Protein AF-A0A7C7K0S5-F1 (afdb_monomer)

Radius of gyration: 13.82 Å; Cα contacts (8 Å, |Δi|>4): 94; chains: 1; bounding box: 34×30×31 Å

Foldseek 3Di:
DVVVVVVQVPPDDDPPDDDDPDDDQLLVVLVVFPDSQQLLSSLQRVCVVQFPDDDDPVVSVVLSCLLQVPPDRNPGDSPDPCNSVSSSSSVVVSCPDVRNVVD

pLDDT: mean 83.46, std 19.11, range [39.25, 98.06]

Mean predicted aligned error: 7.86 Å

Sequence (103 aa):
MRKLFASSMTEGSNLFGGNFDFQPDVIAFAQTLSNPNDAEAIVRDFAKLFFPLPISEALETLLLDALLEGAAVYDWDISNAGAAHRLRNLIKYMIRKPEFQLI

Secondary structure (DSSP, 8-state):
-HHHHHHHHHTT--SSSS--S----HHHHHTTSS-TT-HHHHHHHHHHHH-SSPPPHHHHHHHHHHHHTT--GGG--TTSTTHHHHHHHHHHHHHTSGGGG--

Structure (mmCIF, N/CA/C/O backbone):
data_AF-A0A7C7K0S5-F1
#
_entry.id   AF-A0A7C7K0S5-F1
#
loop_
_atom_site.group_PDB
_atom_site.id
_atom_site.type_symbol
_atom_site.label_atom_id
_atom_site.label_alt_id
_atom_site.label_comp_id
_atom_site.label_asym_id
_atom_site.label_entity_id
_atom_site.label_seq_id
_atom_site.pdbx_PDB_ins_code
_atom_sit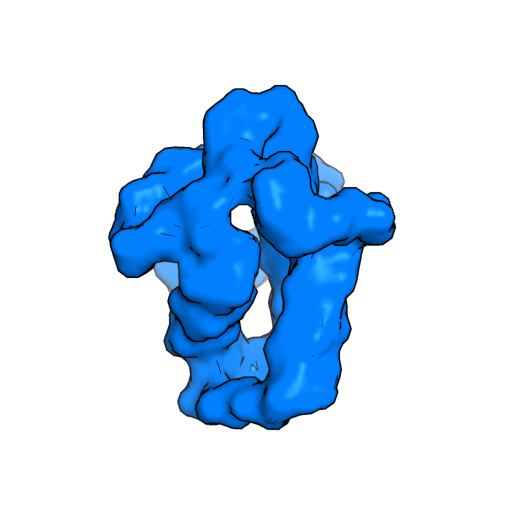e.Cartn_x
_atom_site.Cartn_y
_atom_site.Cartn_z
_atom_site.occupancy
_atom_site.B_iso_or_equiv
_atom_site.auth_seq_id
_atom_site.auth_comp_id
_atom_site.auth_asym_id
_atom_site.auth_atom_id
_atom_site.pdbx_PDB_model_num
ATOM 1 N N . MET A 1 1 ? -7.359 16.555 3.658 1.00 48.16 1 MET A N 1
ATOM 2 C CA . MET A 1 1 ? -7.741 15.126 3.672 1.00 48.16 1 MET A CA 1
ATOM 3 C C . MET A 1 1 ? -9.142 14.906 4.249 1.00 48.16 1 MET A C 1
ATOM 5 O O . MET A 1 1 ? -10.030 14.684 3.445 1.00 48.16 1 MET A O 1
ATOM 9 N N . ARG A 1 2 ? -9.424 15.099 5.554 1.00 47.53 2 ARG A N 1
ATOM 10 C CA . ARG A 1 2 ? -10.765 14.876 6.175 1.00 47.53 2 ARG A CA 1
ATOM 11 C C . ARG A 1 2 ? -11.974 15.511 5.454 1.00 47.53 2 ARG A C 1
ATOM 13 O O . ARG A 1 2 ? -13.000 14.864 5.302 1.00 47.53 2 ARG A O 1
ATOM 20 N N . LYS A 1 3 ? -11.857 16.762 4.986 1.00 39.25 3 LYS A N 1
ATOM 21 C CA . LYS A 1 3 ? -12.936 17.457 4.247 1.00 39.25 3 LYS A CA 1
ATOM 22 C C . LYS A 1 3 ? -13.173 16.917 2.827 1.00 39.25 3 LYS A C 1
ATOM 24 O O . LYS A 1 3 ? -14.289 17.008 2.342 1.00 39.25 3 LYS A O 1
ATOM 29 N N . LEU A 1 4 ? -12.156 16.332 2.189 1.00 51.28 4 LEU A N 1
ATOM 30 C CA . LEU A 1 4 ? -12.283 15.751 0.846 1.00 51.28 4 LEU A CA 1
ATOM 31 C C . LEU A 1 4 ? -13.074 14.433 0.888 1.00 51.28 4 LEU A C 1
ATOM 33 O O . LEU A 1 4 ? -13.913 14.202 0.025 1.00 51.28 4 LEU A O 1
ATOM 37 N N . PHE A 1 5 ? -12.877 13.625 1.940 1.00 51.28 5 PHE A N 1
ATOM 38 C CA . PHE A 1 5 ? -13.617 12.375 2.161 1.00 51.28 5 PHE A CA 1
ATOM 39 C C . PHE A 1 5 ? -15.125 12.601 2.316 1.00 51.28 5 PHE A C 1
ATOM 41 O O . PHE A 1 5 ? -15.912 11.933 1.653 1.00 51.28 5 PHE A O 1
ATOM 48 N N . ALA A 1 6 ? -15.525 13.580 3.135 1.00 43.47 6 ALA A N 1
ATOM 49 C CA . ALA A 1 6 ? -16.935 13.889 3.363 1.00 43.47 6 ALA A CA 1
ATOM 50 C C . ALA A 1 6 ? -17.622 14.496 2.123 1.00 43.47 6 ALA A C 1
ATOM 52 O O . ALA A 1 6 ? -18.747 14.116 1.816 1.00 43.47 6 ALA A O 1
ATOM 53 N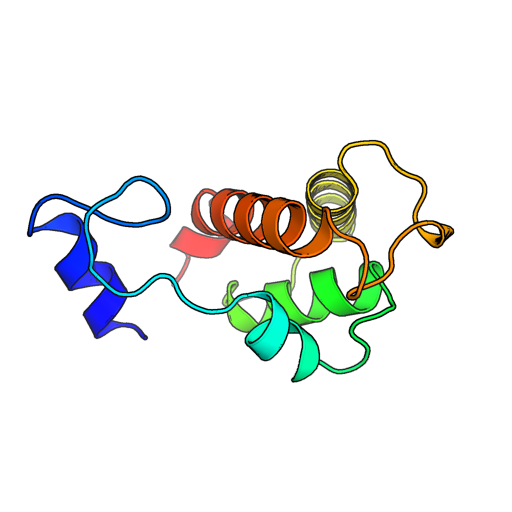 N . SER A 1 7 ? -16.938 15.377 1.376 1.00 44.25 7 SER A N 1
ATOM 54 C CA . SER A 1 7 ? -17.503 15.986 0.157 1.00 44.25 7 SER A CA 1
ATOM 55 C C . SER A 1 7 ? -17.673 14.992 -0.999 1.00 44.25 7 SER A C 1
ATOM 57 O O . SER A 1 7 ? -18.652 15.088 -1.735 1.00 44.25 7 SER A O 1
ATOM 59 N N . SER A 1 8 ? -16.782 14.000 -1.145 1.00 52.88 8 SER A N 1
ATOM 60 C CA . SER A 1 8 ? -16.881 12.988 -2.219 1.00 52.88 8 SER A CA 1
ATOM 61 C C . SER A 1 8 ? -18.128 12.093 -2.135 1.00 52.88 8 SER A C 1
ATOM 63 O O . SER A 1 8 ? -18.557 11.517 -3.137 1.00 52.88 8 SER A O 1
ATOM 65 N N . MET A 1 9 ? -18.719 11.982 -0.940 1.00 51.34 9 MET A N 1
ATOM 66 C CA . MET A 1 9 ? -19.863 11.115 -0.654 1.00 51.34 9 MET A CA 1
ATOM 67 C C . MET A 1 9 ? -21.211 11.803 -0.926 1.00 51.34 9 MET A C 1
ATOM 69 O O . MET A 1 9 ? -22.200 11.122 -1.180 1.00 51.34 9 MET A O 1
ATOM 73 N N . THR A 1 10 ? -21.255 13.141 -0.902 1.00 52.69 10 THR A N 1
ATOM 74 C CA . THR A 1 10 ? -22.485 13.939 -1.058 1.00 52.69 10 THR A CA 1
ATOM 75 C C . THR A 1 10 ? -22.702 14.491 -2.468 1.00 52.69 10 THR A C 1
ATOM 77 O O . THR A 1 10 ? -23.844 14.749 -2.833 1.00 52.69 10 THR A O 1
ATOM 80 N N . GLU A 1 11 ? -21.646 14.658 -3.274 1.00 46.88 11 GLU A N 1
ATOM 81 C CA . GLU A 1 11 ? -21.715 15.339 -4.587 1.00 46.88 11 GLU A CA 1
ATOM 82 C C . GLU A 1 11 ? -21.652 14.401 -5.808 1.00 46.88 11 GLU A C 1
ATOM 84 O O . GLU A 1 11 ? -21.655 14.848 -6.951 1.00 46.88 11 GLU A O 1
ATOM 89 N N . GLY A 1 12 ? -21.692 13.084 -5.592 1.00 43.91 12 GLY A N 1
ATOM 90 C CA . GLY A 1 12 ? -22.052 12.143 -6.655 1.00 43.91 12 GLY A CA 1
ATOM 91 C C . GLY A 1 12 ? -20.907 11.569 -7.483 1.00 43.91 12 GLY A C 1
ATOM 92 O O . GLY A 1 12 ? -21.202 10.955 -8.503 1.00 43.91 12 GLY A O 1
ATOM 93 N N . SER A 1 13 ? -19.637 11.689 -7.067 1.00 53.44 13 SER A N 1
ATOM 94 C CA . SER A 1 13 ? -18.601 10.690 -7.406 1.00 53.44 13 SER A CA 1
ATOM 95 C C . SER A 1 13 ? -17.181 11.011 -6.936 1.00 53.44 13 SER A C 1
ATOM 97 O O . SER A 1 13 ? -16.570 11.903 -7.489 1.00 53.44 13 SER A O 1
ATOM 99 N N . ASN A 1 14 ? -16.587 10.161 -6.083 1.00 57.31 14 ASN A N 1
ATOM 100 C CA . ASN A 1 14 ? -15.236 9.571 -6.231 1.00 57.31 14 ASN A CA 1
ATOM 101 C C . ASN A 1 14 ? -14.673 8.980 -4.919 1.00 57.31 14 ASN A C 1
ATOM 103 O O . ASN A 1 14 ? -14.283 9.689 -4.012 1.00 57.31 14 ASN A O 1
ATOM 107 N N . LEU A 1 15 ? -14.404 7.675 -4.914 1.00 52.84 15 LEU A N 1
ATOM 108 C CA . LEU A 1 15 ? -13.199 7.074 -4.319 1.00 52.84 15 LEU A CA 1
ATOM 109 C C . LEU A 1 15 ? -12.796 5.948 -5.277 1.00 52.84 15 LEU A C 1
ATOM 111 O O . LEU A 1 15 ? -12.960 4.771 -4.990 1.00 52.84 15 LEU A O 1
ATOM 115 N N . PHE A 1 16 ? -12.354 6.337 -6.479 1.00 52.66 16 PHE A N 1
ATOM 116 C CA . PHE A 1 16 ? -12.028 5.479 -7.632 1.00 52.66 16 PHE A CA 1
ATOM 117 C C . PHE A 1 16 ? -13.196 4.952 -8.494 1.00 52.66 16 PHE A C 1
ATOM 119 O O . PHE A 1 16 ? -13.155 3.806 -8.950 1.00 52.66 16 PHE A O 1
ATOM 126 N N . GLY A 1 17 ? -14.194 5.803 -8.755 1.00 50.22 17 GLY A N 1
ATOM 127 C CA . GLY A 1 17 ? -15.343 5.488 -9.616 1.00 50.22 17 GLY A CA 1
ATOM 128 C C . GLY A 1 17 ? -15.884 6.628 -10.496 1.00 50.22 17 GLY A C 1
ATOM 129 O O . GLY A 1 17 ? -17.001 6.449 -10.949 1.00 50.22 17 GLY A O 1
ATOM 130 N N . GLY A 1 18 ? -15.118 7.722 -10.724 1.00 47.53 18 GLY A N 1
ATOM 131 C CA . GLY A 1 18 ? -15.362 8.857 -11.672 1.00 47.53 18 GLY A CA 1
ATOM 132 C C . GLY A 1 18 ? -16.673 9.645 -11.475 1.00 47.53 18 GLY A C 1
ATOM 133 O O . GLY A 1 18 ? -17.689 9.027 -11.209 1.00 47.53 18 GLY A O 1
ATOM 134 N N . ASN A 1 19 ? -16.781 10.981 -11.530 1.00 46.59 19 ASN A N 1
ATOM 135 C CA . ASN A 1 19 ? -16.037 12.095 -12.120 1.00 46.59 19 ASN A CA 1
ATOM 136 C C . ASN A 1 19 ? -15.664 13.181 -11.078 1.00 46.59 19 ASN A C 1
ATOM 138 O O . ASN A 1 19 ? -16.487 14.004 -10.687 1.00 46.59 19 ASN A O 1
ATOM 142 N N . PHE A 1 20 ? -14.373 13.253 -10.749 1.00 45.94 20 PHE A N 1
ATOM 143 C CA . PHE A 1 20 ? -13.683 14.511 -10.439 1.00 45.94 20 PHE A CA 1
ATOM 144 C C . PHE A 1 20 ? -12.564 14.662 -11.469 1.00 45.94 20 PHE A C 1
ATOM 146 O O . PHE A 1 20 ? -11.929 13.668 -11.824 1.00 45.94 20 PHE A O 1
ATOM 153 N N . ASP A 1 21 ? -12.281 15.895 -11.881 1.00 50.88 21 ASP A N 1
ATOM 154 C CA . ASP A 1 21 ? -11.249 16.244 -12.873 1.00 50.88 21 ASP A CA 1
ATOM 155 C C . ASP A 1 21 ? -9.801 16.038 -12.359 1.00 50.88 21 ASP A C 1
ATOM 157 O O . ASP A 1 21 ? -8.823 16.322 -13.044 1.00 50.88 21 ASP A O 1
ATOM 161 N N . PHE A 1 22 ? -9.646 15.532 -11.129 1.00 51.19 22 PHE A N 1
ATOM 162 C CA . PHE A 1 22 ? -8.363 15.275 -10.479 1.00 51.19 22 PHE A CA 1
ATOM 163 C C . PHE A 1 22 ? -8.330 13.854 -9.896 1.00 51.19 22 PHE A C 1
ATOM 165 O O . PHE A 1 22 ? -8.979 13.563 -8.887 1.00 51.19 22 PHE A O 1
ATOM 172 N N . GLN A 1 23 ? -7.563 12.954 -10.520 1.00 63.12 23 GLN A N 1
ATOM 173 C CA . GLN A 1 23 ? -7.148 11.701 -9.883 1.00 63.12 23 GLN A CA 1
ATOM 174 C C . GLN A 1 23 ? -5.841 11.954 -9.123 1.00 63.12 23 GLN A C 1
ATOM 176 O O . GLN A 1 23 ? -4.879 12.402 -9.745 1.00 63.12 23 GLN A O 1
ATOM 181 N N . PRO A 1 24 ? -5.766 11.660 -7.813 1.00 71.94 24 PRO A N 1
ATOM 182 C CA . PRO A 1 24 ? -4.517 11.796 -7.078 1.00 71.94 24 PRO A CA 1
ATOM 183 C C . PRO A 1 24 ? -3.441 10.883 -7.678 1.00 71.94 24 PRO A C 1
ATOM 185 O O . PRO A 1 24 ? -3.693 9.703 -7.955 1.00 71.94 24 PRO A O 1
ATOM 188 N N . ASP A 1 25 ? -2.246 11.439 -7.879 1.00 88.81 25 ASP A N 1
ATOM 189 C CA . ASP A 1 25 ? -1.081 10.691 -8.343 1.00 88.81 25 ASP A CA 1
ATOM 190 C C . ASP A 1 25 ? -0.554 9.805 -7.208 1.00 88.81 25 ASP A C 1
ATOM 192 O O . ASP A 1 25 ? 0.174 10.232 -6.310 1.00 88.81 25 ASP A O 1
ATOM 196 N N . VAL A 1 26 ? -0.983 8.545 -7.237 1.00 91.44 26 VAL A N 1
ATOM 197 C CA . VAL A 1 26 ? -0.601 7.544 -6.241 1.00 91.44 26 VAL A CA 1
ATOM 198 C C . VAL A 1 26 ? 0.873 7.158 -6.332 1.00 91.44 26 VAL A C 1
ATOM 200 O O . VAL A 1 26 ? 1.427 6.739 -5.322 1.00 91.44 26 VAL A O 1
ATOM 203 N N . ILE A 1 27 ? 1.505 7.307 -7.502 1.00 95.06 27 ILE A N 1
ATOM 204 C CA . ILE A 1 27 ? 2.930 7.013 -7.677 1.00 95.06 27 ILE A CA 1
ATOM 205 C C . ILE A 1 27 ? 3.735 8.104 -6.995 1.00 95.06 27 ILE A C 1
ATOM 207 O O . ILE A 1 27 ? 4.549 7.796 -6.128 1.00 95.06 27 ILE A O 1
ATOM 211 N N . ALA A 1 28 ? 3.442 9.368 -7.309 1.00 93.06 28 ALA A N 1
ATOM 212 C CA . ALA A 1 28 ? 4.094 10.499 -6.663 1.00 93.06 28 ALA A CA 1
ATOM 213 C C . ALA A 1 28 ? 3.921 10.450 -5.139 1.00 93.06 28 ALA A C 1
ATOM 215 O O . ALA A 1 28 ? 4.862 10.728 -4.404 1.00 93.06 28 ALA A O 1
ATOM 216 N N . PHE A 1 29 ? 2.746 10.038 -4.648 1.00 91.38 29 PHE A N 1
ATOM 217 C CA . PHE A 1 29 ? 2.530 9.864 -3.214 1.00 91.38 29 PHE A CA 1
ATOM 218 C C . PHE A 1 29 ? 3.365 8.720 -2.624 1.00 91.38 29 PHE A C 1
ATOM 220 O O . PHE A 1 29 ? 4.067 8.929 -1.637 1.00 91.38 29 PHE A O 1
ATOM 227 N N . ALA A 1 30 ? 3.340 7.534 -3.236 1.00 94.44 30 ALA A N 1
ATOM 228 C CA . ALA A 1 30 ? 4.103 6.376 -2.773 1.00 94.44 30 ALA A CA 1
ATOM 229 C C . ALA A 1 30 ? 5.621 6.630 -2.788 1.00 94.44 30 ALA A C 1
ATOM 231 O O . ALA A 1 30 ? 6.331 6.161 -1.905 1.00 94.44 30 ALA A O 1
ATOM 232 N N . GLN A 1 31 ? 6.118 7.438 -3.727 1.00 95.81 31 GLN A N 1
ATOM 233 C CA . GLN A 1 31 ? 7.520 7.862 -3.791 1.00 95.81 31 GLN A CA 1
ATOM 234 C C . GLN A 1 31 ? 7.966 8.732 -2.605 1.00 95.81 31 GLN A C 1
ATOM 236 O O . GLN A 1 31 ? 9.165 8.857 -2.374 1.00 95.81 31 GLN A O 1
ATOM 241 N N . THR A 1 32 ? 7.035 9.317 -1.842 1.00 94.38 32 THR A N 1
ATOM 242 C CA . THR A 1 32 ? 7.356 10.055 -0.604 1.00 94.38 32 THR A CA 1
ATOM 243 C C . THR A 1 32 ? 7.501 9.157 0.626 1.00 94.38 32 THR A C 1
ATOM 245 O O . THR A 1 32 ? 7.872 9.649 1.693 1.00 94.38 32 THR A O 1
ATOM 248 N N . LEU A 1 33 ? 7.186 7.863 0.502 1.00 94.69 33 LEU A N 1
ATOM 249 C CA . LEU A 1 33 ? 7.271 6.891 1.592 1.00 94.69 33 LEU A CA 1
ATOM 250 C C . LEU A 1 33 ? 8.714 6.418 1.805 1.00 94.69 33 LEU A C 1
ATOM 252 O O . LEU A 1 33 ? 9.614 6.751 1.034 1.00 94.69 33 LEU A O 1
ATOM 256 N N . SER A 1 34 ? 8.945 5.656 2.876 1.00 94.50 34 SER A N 1
ATOM 257 C CA . SER A 1 34 ? 10.300 5.320 3.330 1.00 94.50 34 SER A CA 1
ATOM 258 C C . SER A 1 34 ? 11.132 4.566 2.287 1.00 94.50 34 SER A C 1
ATOM 260 O O . SER A 1 34 ? 12.291 4.915 2.066 1.00 94.50 34 SER A O 1
ATOM 262 N N . ASN A 1 35 ? 10.550 3.556 1.637 1.00 96.69 35 ASN A N 1
ATOM 263 C CA . ASN A 1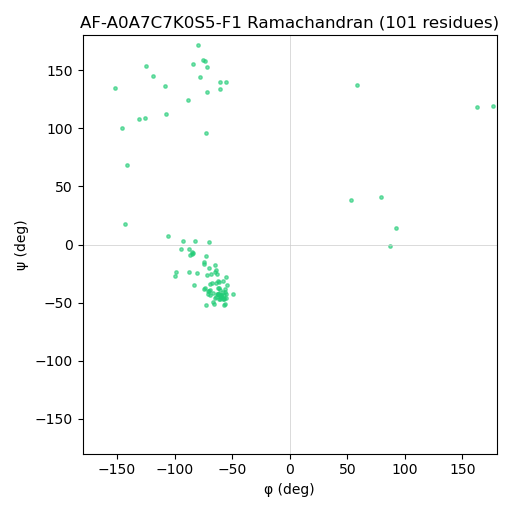 35 ? 11.171 2.824 0.539 1.00 96.69 35 ASN A CA 1
ATOM 264 C C . ASN A 1 35 ? 10.107 2.388 -0.486 1.00 96.69 35 ASN A C 1
ATOM 266 O O . ASN A 1 35 ? 9.427 1.386 -0.271 1.00 96.69 35 ASN A O 1
ATOM 270 N N . PRO A 1 36 ? 9.948 3.107 -1.611 1.00 96.12 36 PRO A N 1
ATOM 271 C CA . PRO A 1 36 ? 8.879 2.822 -2.563 1.00 96.12 36 PRO A CA 1
ATOM 272 C C . PRO A 1 36 ? 9.051 1.509 -3.340 1.00 96.12 36 PRO A C 1
ATOM 274 O O . PRO A 1 36 ? 8.072 0.974 -3.862 1.00 96.12 36 PRO A O 1
ATOM 277 N N . ASN A 1 37 ? 10.275 0.980 -3.402 1.00 97.19 37 ASN A N 1
ATOM 278 C CA . ASN A 1 37 ? 10.593 -0.280 -4.081 1.00 97.19 37 ASN A CA 1
ATOM 279 C C . ASN A 1 37 ? 10.549 -1.492 -3.147 1.00 97.19 37 ASN A C 1
ATOM 281 O O . ASN A 1 37 ? 10.826 -2.606 -3.573 1.00 97.19 37 ASN A O 1
ATOM 285 N N . ASP A 1 38 ? 10.184 -1.292 -1.884 1.00 97.69 38 ASP A N 1
ATOM 286 C CA . ASP A 1 38 ? 9.941 -2.366 -0.931 1.00 97.69 38 ASP A CA 1
ATOM 287 C C . ASP A 1 38 ? 8.432 -2.467 -0.684 1.00 97.69 38 ASP A C 1
ATOM 289 O O . ASP A 1 38 ? 7.801 -1.558 -0.138 1.00 97.69 38 ASP A O 1
ATOM 293 N N . ALA A 1 39 ? 7.842 -3.575 -1.135 1.00 97.44 39 ALA A N 1
ATOM 294 C CA . ALA A 1 39 ? 6.405 -3.807 -1.046 1.00 97.44 39 ALA A CA 1
ATOM 295 C C . ALA A 1 39 ? 5.912 -3.834 0.410 1.00 97.44 39 ALA A C 1
ATOM 297 O O . ALA A 1 39 ? 4.837 -3.309 0.708 1.00 97.44 39 ALA A O 1
ATOM 298 N N . GLU A 1 40 ? 6.698 -4.405 1.326 1.00 97.56 40 GLU A N 1
ATOM 299 C CA . GLU A 1 40 ? 6.351 -4.448 2.746 1.00 97.56 40 GLU A CA 1
ATOM 300 C C . GLU A 1 40 ? 6.421 -3.049 3.358 1.00 97.56 40 GLU A C 1
ATOM 302 O O . GLU A 1 40 ? 5.514 -2.640 4.088 1.00 97.56 40 GLU A O 1
ATOM 307 N N . ALA A 1 41 ? 7.462 -2.279 3.024 1.00 97.31 41 ALA A N 1
ATOM 308 C CA . ALA A 1 41 ? 7.599 -0.900 3.488 1.00 97.31 41 ALA A CA 1
ATOM 309 C C . ALA A 1 41 ? 6.420 -0.028 3.028 1.00 97.31 41 ALA A C 1
ATOM 311 O O . ALA A 1 41 ? 5.845 0.701 3.840 1.00 97.31 41 ALA A O 1
ATOM 312 N N . ILE A 1 42 ? 6.000 -0.163 1.764 1.00 97.12 42 ILE A N 1
ATOM 313 C CA . ILE A 1 42 ? 4.809 0.498 1.214 1.00 97.12 42 ILE A CA 1
ATOM 314 C C . ILE A 1 42 ? 3.557 0.162 2.036 1.00 97.12 42 ILE A C 1
ATOM 316 O O . ILE A 1 42 ? 2.828 1.068 2.449 1.00 97.12 42 ILE A O 1
ATOM 320 N N . VAL A 1 43 ? 3.300 -1.125 2.292 1.00 97.75 43 VAL A N 1
ATOM 321 C CA . VAL A 1 43 ? 2.123 -1.570 3.055 1.00 97.75 43 VAL A CA 1
ATOM 322 C C . VAL A 1 43 ? 2.142 -0.999 4.470 1.00 97.75 43 VAL A C 1
ATOM 324 O O . VAL A 1 43 ? 1.138 -0.442 4.920 1.00 97.75 43 VAL A O 1
ATOM 327 N N . ARG A 1 44 ? 3.283 -1.084 5.161 1.00 97.56 44 ARG A N 1
ATOM 328 C CA . ARG A 1 44 ? 3.440 -0.576 6.531 1.00 97.56 44 ARG A CA 1
ATOM 329 C C . ARG A 1 44 ? 3.250 0.933 6.609 1.00 97.56 44 ARG A C 1
ATOM 331 O O . ARG A 1 44 ? 2.599 1.422 7.532 1.00 97.56 44 ARG A O 1
ATOM 338 N N . ASP A 1 45 ? 3.804 1.681 5.664 1.00 97.50 45 ASP A N 1
ATOM 339 C CA . ASP A 1 45 ? 3.692 3.136 5.661 1.00 97.50 45 ASP A CA 1
ATOM 340 C C . ASP A 1 45 ? 2.278 3.598 5.317 1.00 97.50 45 ASP A C 1
ATOM 342 O O . ASP A 1 45 ? 1.749 4.481 5.995 1.00 97.50 45 ASP A O 1
ATOM 346 N N . PHE A 1 46 ? 1.600 2.952 4.365 1.00 95.88 46 PHE A N 1
ATOM 347 C CA . PHE A 1 46 ? 0.179 3.219 4.156 1.00 95.88 46 PHE A CA 1
ATOM 348 C C . PHE A 1 46 ? -0.657 2.855 5.378 1.00 95.88 46 PHE A C 1
ATOM 350 O O . PHE A 1 46 ? -1.533 3.631 5.755 1.00 95.88 46 PHE A O 1
ATOM 357 N N . ALA A 1 47 ? -0.402 1.720 6.028 1.00 95.94 47 ALA A N 1
ATOM 358 C CA . ALA A 1 47 ? -1.146 1.319 7.218 1.00 95.94 47 ALA A CA 1
ATOM 359 C C . ALA A 1 47 ? -1.073 2.385 8.321 1.00 95.94 47 ALA A C 1
ATOM 361 O O . ALA A 1 47 ? -2.108 2.752 8.870 1.00 95.94 47 ALA A O 1
ATOM 362 N N . LYS A 1 48 ? 0.110 2.964 8.569 1.00 95.06 48 LYS A N 1
ATOM 363 C CA . LYS A 1 48 ? 0.288 4.083 9.517 1.00 95.06 48 LYS A CA 1
ATOM 364 C C . LYS A 1 48 ? -0.489 5.343 9.123 1.00 95.06 48 LYS A C 1
ATOM 366 O O . LYS A 1 48 ? -0.859 6.125 9.992 1.00 95.06 48 LYS A O 1
ATOM 371 N N . LEU A 1 49 ? -0.679 5.582 7.825 1.00 92.25 49 LEU A N 1
ATOM 372 C CA . LEU A 1 49 ? -1.362 6.774 7.312 1.00 92.25 49 LEU A CA 1
ATOM 373 C C . LEU A 1 49 ? -2.887 6.631 7.317 1.00 92.25 49 LEU A C 1
ATOM 375 O O . LEU A 1 49 ? -3.592 7.621 7.512 1.00 92.25 49 LEU A O 1
ATOM 379 N N . PHE A 1 50 ? -3.394 5.425 7.059 1.00 90.56 50 PHE A N 1
ATOM 380 C CA . PHE A 1 50 ? -4.823 5.163 6.881 1.00 90.56 50 PHE A C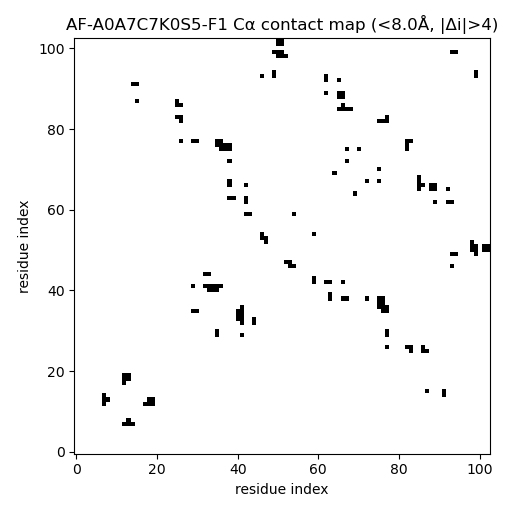A 1
ATOM 381 C C . PHE A 1 50 ? -5.499 4.584 8.124 1.00 90.56 50 PHE A C 1
ATOM 383 O O . PHE A 1 50 ? -6.699 4.795 8.288 1.00 90.56 50 PHE A O 1
ATOM 390 N N . PHE A 1 51 ? -4.776 3.880 8.995 1.00 92.19 51 PHE A N 1
ATOM 391 C CA . PHE A 1 51 ? -5.355 3.271 10.188 1.00 92.19 51 PHE A CA 1
ATOM 392 C C . PHE A 1 51 ? -4.926 4.007 11.462 1.00 92.19 51 PHE A C 1
ATOM 394 O O . PHE A 1 51 ? -3.753 4.341 11.621 1.00 92.19 51 PHE A O 1
ATOM 401 N N . PRO A 1 52 ? -5.861 4.248 12.399 1.00 90.38 52 PRO A N 1
ATOM 402 C CA . PRO A 1 52 ? -5.568 4.957 13.644 1.00 90.38 52 PRO A CA 1
ATOM 403 C C . PRO A 1 52 ? -4.785 4.102 14.649 1.00 90.38 52 PRO A C 1
ATOM 405 O O . PRO A 1 52 ? -4.218 4.634 15.602 1.00 90.38 52 PRO A O 1
ATOM 408 N N . LEU A 1 53 ? -4.771 2.781 14.458 1.00 90.75 53 LEU A N 1
ATOM 409 C CA . LEU A 1 53 ? -4.127 1.809 15.333 1.00 90.75 53 LEU A CA 1
ATOM 410 C C . LEU A 1 53 ? -3.144 0.943 14.531 1.00 90.75 53 LEU A C 1
AT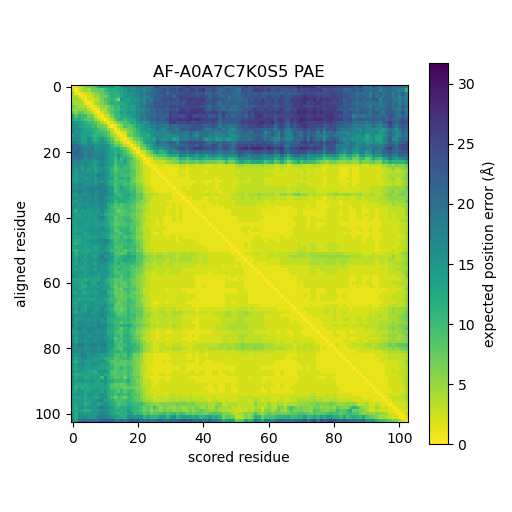OM 412 O O . LEU A 1 53 ? -3.354 0.743 13.331 1.00 90.75 53 LEU A O 1
ATOM 416 N N . PRO A 1 54 ? -2.097 0.396 15.176 1.00 91.69 54 PRO A N 1
ATOM 417 C CA . PRO A 1 54 ? -1.224 -0.590 14.551 1.00 91.69 54 PRO A CA 1
ATOM 418 C C . PRO A 1 54 ? -2.017 -1.786 14.013 1.00 91.69 54 PRO A C 1
ATOM 420 O O . PRO A 1 54 ? -2.945 -2.269 14.663 1.00 91.69 54 PRO A O 1
ATOM 423 N N . ILE A 1 55 ? -1.627 -2.272 12.837 1.00 93.31 55 ILE A N 1
ATOM 424 C CA . ILE A 1 55 ? -2.238 -3.451 12.220 1.00 93.31 55 ILE A CA 1
ATOM 425 C C . ILE A 1 55 ? -1.622 -4.744 12.757 1.00 93.31 55 ILE A C 1
ATOM 427 O O . ILE A 1 55 ? -0.484 -4.761 13.222 1.00 93.31 55 ILE A O 1
ATOM 431 N N . SER A 1 56 ? -2.383 -5.836 12.689 1.00 95.88 56 SER A N 1
ATOM 432 C CA . SER A 1 56 ? -1.862 -7.176 12.969 1.00 95.88 56 SER A CA 1
ATOM 433 C C . SER A 1 56 ? -1.015 -7.696 11.805 1.00 95.88 56 SER A C 1
ATOM 435 O O . SER A 1 56 ? -1.211 -7.280 10.664 1.00 95.88 56 SER A O 1
ATOM 437 N N . GLU A 1 57 ? -0.141 -8.668 12.078 1.00 96.44 57 GLU A N 1
ATOM 438 C CA . GLU A 1 57 ? 0.641 -9.368 11.045 1.00 96.44 57 GLU A CA 1
ATOM 439 C C . GLU A 1 57 ? -0.267 -9.990 9.974 1.00 96.44 57 GLU A C 1
ATOM 441 O O . GLU A 1 57 ? -0.033 -9.824 8.783 1.00 96.44 57 GLU A O 1
ATOM 446 N N . ALA A 1 58 ? -1.378 -10.610 10.387 1.00 96.94 58 ALA A N 1
ATOM 447 C CA . ALA A 1 58 ? -2.349 -11.185 9.460 1.00 96.94 58 ALA A CA 1
ATOM 448 C C . ALA A 1 58 ? -2.966 -10.132 8.522 1.00 96.94 58 ALA A C 1
ATOM 450 O O . ALA A 1 58 ? -3.172 -10.398 7.338 1.00 96.94 58 ALA A O 1
ATOM 451 N N . LEU A 1 59 ? -3.263 -8.930 9.030 1.00 96.38 59 LEU A N 1
ATOM 452 C CA . LEU A 1 59 ? -3.752 -7.843 8.185 1.00 96.38 59 LEU A CA 1
ATOM 453 C C . LEU A 1 59 ? -2.645 -7.322 7.264 1.00 96.38 59 LEU A C 1
ATOM 455 O O . LEU A 1 59 ? -2.922 -7.071 6.097 1.00 96.38 59 LEU A O 1
ATOM 459 N N . GLU A 1 60 ? -1.409 -7.202 7.745 1.00 97.31 60 GLU A N 1
ATOM 460 C CA . GLU A 1 60 ? -0.264 -6.820 6.913 1.00 97.31 60 GLU A CA 1
ATOM 461 C C . GLU A 1 60 ? -0.087 -7.778 5.728 1.00 97.31 60 GLU A C 1
ATOM 463 O O . GLU A 1 60 ? -0.016 -7.316 4.590 1.00 97.31 60 GLU A O 1
ATOM 468 N N . THR A 1 61 ? -0.142 -9.095 5.960 1.00 97.44 61 THR A N 1
ATOM 469 C CA . THR A 1 61 ? -0.107 -10.109 4.893 1.00 97.44 61 THR A CA 1
ATOM 470 C C . THR A 1 61 ? -1.240 -9.912 3.886 1.00 97.44 61 THR A C 1
ATOM 472 O O . THR A 1 61 ? -0.995 -9.869 2.686 1.00 97.44 61 THR A O 1
ATOM 475 N N . LEU A 1 62 ? -2.476 -9.696 4.351 1.00 97.12 62 LEU A N 1
ATOM 476 C CA . LEU A 1 62 ? -3.621 -9.467 3.460 1.00 97.12 62 LEU A CA 1
ATOM 477 C C . LEU A 1 62 ? -3.494 -8.186 2.623 1.00 97.12 62 LEU A C 1
ATOM 479 O O . LEU A 1 62 ? -4.029 -8.115 1.516 1.00 97.12 62 LEU A O 1
ATOM 483 N N . LEU A 1 63 ? -2.864 -7.144 3.164 1.00 98.00 63 LEU A N 1
ATOM 484 C CA . LEU A 1 63 ? -2.603 -5.901 2.439 1.00 98.00 63 LEU A CA 1
ATOM 485 C C . LEU A 1 63 ? -1.474 -6.082 1.423 1.00 98.00 63 LEU A C 1
ATOM 487 O O . LEU A 1 63 ? -1.568 -5.554 0.317 1.00 98.00 63 LEU A O 1
ATOM 491 N N . LEU A 1 64 ? -0.444 -6.852 1.769 1.00 98.06 64 LEU A N 1
ATOM 492 C CA . LEU A 1 64 ? 0.638 -7.205 0.857 1.00 98.06 64 LEU A CA 1
ATOM 493 C C . LEU A 1 64 ? 0.126 -8.041 -0.319 1.00 98.06 64 LEU A C 1
ATOM 495 O O . LEU A 1 64 ? 0.402 -7.701 -1.467 1.00 98.06 64 LEU A O 1
ATOM 499 N N . ASP A 1 65 ? -0.717 -9.041 -0.063 1.00 97.75 65 ASP A N 1
ATOM 500 C CA . ASP A 1 65 ? -1.380 -9.826 -1.110 1.00 97.75 65 ASP A CA 1
ATOM 501 C C . ASP A 1 65 ? -2.217 -8.935 -2.042 1.00 97.75 65 ASP A C 1
ATOM 503 O O . ASP A 1 65 ? -2.196 -9.096 -3.266 1.00 97.75 65 ASP A O 1
ATOM 507 N N . ALA A 1 66 ? -2.924 -7.951 -1.472 1.00 97.25 66 ALA A N 1
ATOM 508 C CA . ALA A 1 66 ? -3.706 -6.985 -2.237 1.00 97.25 66 ALA A CA 1
ATOM 509 C C . ALA A 1 66 ? -2.834 -6.043 -3.087 1.00 97.25 66 ALA A C 1
ATOM 511 O O . ALA A 1 66 ? -3.260 -5.649 -4.171 1.00 97.25 66 ALA A O 1
ATOM 512 N N . LEU A 1 67 ? -1.633 -5.682 -2.620 1.00 97.88 67 LEU A N 1
ATOM 513 C CA . LEU A 1 67 ? -0.673 -4.886 -3.388 1.00 97.88 67 LEU A CA 1
ATOM 514 C C . LEU A 1 67 ? -0.061 -5.694 -4.537 1.00 97.88 67 LEU A C 1
ATOM 516 O O .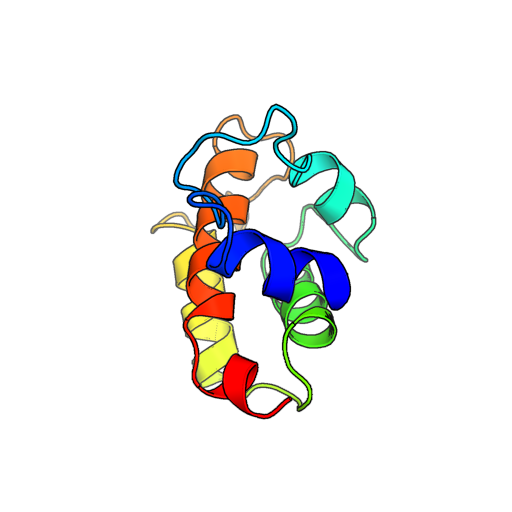 LEU A 1 67 ? 0.117 -5.171 -5.636 1.00 97.88 67 LEU A O 1
ATOM 520 N N . LEU A 1 68 ? 0.300 -6.950 -4.283 1.00 97.44 68 LEU A N 1
ATOM 521 C CA . LEU A 1 68 ? 1.051 -7.770 -5.232 1.00 97.44 68 LEU A CA 1
ATOM 522 C C . LEU A 1 68 ? 0.172 -8.392 -6.317 1.00 97.44 68 LEU A C 1
ATOM 524 O O . LEU A 1 68 ? 0.677 -8.691 -7.400 1.00 97.44 68 LEU A O 1
ATOM 528 N N . GLU A 1 69 ? -1.124 -8.572 -6.052 1.00 95.56 69 GLU A N 1
ATOM 529 C CA . GLU A 1 69 ? -2.087 -9.168 -6.990 1.00 95.56 69 GLU A CA 1
ATOM 530 C C . GLU A 1 69 ? -1.611 -10.540 -7.520 1.00 95.56 69 GLU A C 1
ATOM 532 O O . GLU A 1 69 ? -1.770 -10.868 -8.695 1.00 95.56 69 GLU A O 1
ATOM 537 N N . GLY 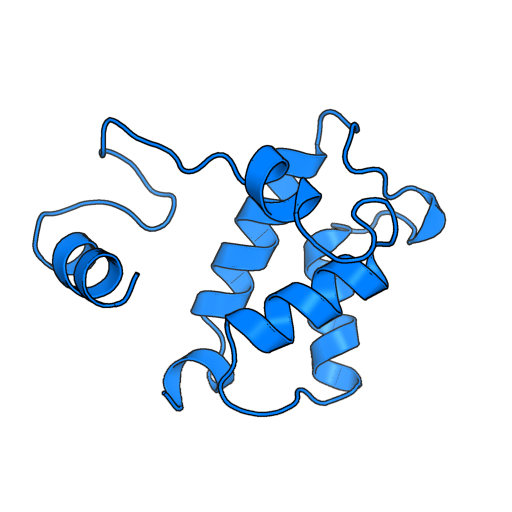A 1 70 ? -0.989 -11.339 -6.645 1.00 94.25 70 GLY A N 1
ATOM 538 C CA . GLY A 1 70 ? -0.448 -12.667 -6.964 1.00 94.25 70 GLY A CA 1
ATOM 539 C C . GLY A 1 70 ? 0.981 -12.684 -7.519 1.00 94.25 70 GLY A C 1
ATOM 540 O O . GLY A 1 70 ? 1.506 -13.767 -7.775 1.00 94.25 70 GLY A O 1
ATOM 541 N N . ALA A 1 71 ? 1.625 -11.525 -7.699 1.00 95.19 71 ALA A N 1
ATOM 542 C CA . ALA A 1 71 ? 3.057 -11.454 -7.998 1.00 95.19 71 ALA A CA 1
ATOM 543 C C . ALA A 1 71 ? 3.912 -11.784 -6.763 1.00 95.19 71 ALA A C 1
ATOM 545 O O . ALA A 1 71 ? 3.457 -11.647 -5.626 1.00 95.19 71 ALA A O 1
ATOM 546 N N . ALA A 1 72 ? 5.166 -12.189 -6.972 1.00 95.56 72 ALA A N 1
ATOM 547 C CA . ALA A 1 72 ? 6.094 -12.359 -5.863 1.00 95.56 72 ALA A CA 1
ATOM 548 C C . ALA A 1 72 ? 6.531 -10.997 -5.299 1.00 95.56 72 ALA A C 1
ATOM 550 O O . ALA A 1 72 ? 6.585 -10.000 -6.019 1.00 95.56 72 ALA A O 1
ATOM 551 N N . VAL A 1 73 ? 6.892 -10.958 -4.013 1.00 95.75 73 VAL A N 1
ATOM 552 C CA . VAL A 1 73 ? 7.325 -9.726 -3.323 1.00 95.75 73 VAL A CA 1
ATOM 553 C C . VAL A 1 73 ? 8.513 -9.067 -4.036 1.00 95.75 73 VAL A C 1
ATOM 555 O O . VAL A 1 73 ? 8.530 -7.854 -4.205 1.00 95.75 73 VAL A O 1
ATOM 558 N N . TYR A 1 74 ? 9.480 -9.865 -4.501 1.00 94.19 74 TYR A N 1
ATOM 559 C CA . TYR A 1 74 ? 10.680 -9.374 -5.189 1.00 94.19 74 TYR A CA 1
ATOM 560 C C . TYR A 1 74 ? 10.420 -8.861 -6.617 1.00 94.19 74 TYR A C 1
ATOM 562 O O . TYR A 1 74 ? 11.313 -8.258 -7.203 1.00 94.19 74 TYR A O 1
ATOM 570 N N . ASP A 1 75 ? 9.224 -9.086 -7.174 1.00 94.38 75 ASP A N 1
ATOM 571 C CA . ASP A 1 75 ? 8.813 -8.534 -8.473 1.00 94.38 75 ASP A CA 1
ATOM 572 C C . ASP A 1 75 ? 8.188 -7.132 -8.332 1.00 94.38 75 ASP A C 1
ATOM 574 O O . ASP A 1 75 ? 7.804 -6.505 -9.327 1.00 94.38 75 ASP A O 1
ATOM 578 N N . TRP A 1 76 ? 8.024 -6.635 -7.101 1.00 96.88 76 TRP A N 1
ATOM 579 C CA . TRP A 1 76 ? 7.537 -5.285 -6.857 1.00 96.88 76 TRP A CA 1
ATOM 580 C C . TRP A 1 76 ? 8.595 -4.238 -7.212 1.00 96.88 76 TRP A C 1
ATOM 582 O O . TRP A 1 76 ? 9.733 -4.295 -6.760 1.00 96.88 76 TRP A O 1
ATOM 592 N N . ASP A 1 77 ? 8.176 -3.237 -7.980 1.00 96.25 77 ASP A N 1
ATOM 593 C CA . ASP A 1 77 ? 8.949 -2.038 -8.286 1.00 96.25 77 ASP A CA 1
ATOM 594 C C . ASP A 1 77 ? 7.951 -0.901 -8.537 1.00 96.25 77 ASP A C 1
ATOM 596 O O . ASP A 1 77 ? 6.946 -1.088 -9.237 1.00 96.25 77 ASP A O 1
ATOM 600 N N . ILE A 1 78 ? 8.203 0.279 -7.964 1.00 96.12 78 ILE A N 1
ATOM 601 C CA . ILE A 1 78 ? 7.303 1.433 -8.093 1.00 96.12 78 ILE A CA 1
ATOM 602 C C . ILE A 1 78 ? 7.205 1.949 -9.535 1.00 96.12 78 ILE A C 1
ATOM 604 O O . ILE A 1 78 ? 6.224 2.591 -9.904 1.00 96.12 78 ILE A O 1
ATOM 608 N N . SER A 1 79 ? 8.220 1.681 -10.353 1.00 95.75 79 SER A N 1
ATOM 609 C CA . SER A 1 79 ? 8.309 2.082 -11.755 1.00 95.75 79 SER A CA 1
ATOM 610 C C . SER A 1 79 ? 7.614 1.109 -12.712 1.00 95.75 79 SER A C 1
ATOM 612 O O . SER A 1 79 ? 7.438 1.433 -13.889 1.00 95.75 79 SER A O 1
ATOM 614 N N . ASN A 1 80 ? 7.157 -0.053 -12.226 1.00 94.56 80 ASN A N 1
ATOM 615 C CA . ASN A 1 80 ? 6.416 -1.006 -13.046 1.00 94.56 80 ASN A CA 1
ATOM 616 C C . ASN A 1 80 ? 5.125 -0.377 -13.590 1.00 94.56 80 ASN A C 1
ATOM 618 O O . ASN A 1 80 ? 4.377 0.279 -12.865 1.00 94.56 80 ASN A O 1
ATOM 622 N N . ALA A 1 81 ? 4.785 -0.668 -14.850 1.00 92.81 81 ALA A N 1
ATOM 623 C CA . ALA A 1 81 ? 3.587 -0.123 -15.503 1.00 92.81 81 ALA A CA 1
ATOM 624 C C . ALA A 1 81 ? 2.275 -0.410 -14.734 1.00 92.81 81 ALA A C 1
ATOM 626 O O . ALA A 1 81 ? 1.319 0.361 -14.813 1.00 92.81 81 ALA A O 1
ATOM 627 N N . GLY A 1 82 ? 2.233 -1.505 -13.964 1.00 93.88 82 GLY A N 1
ATOM 628 C CA . GLY A 1 82 ? 1.097 -1.885 -13.119 1.00 93.88 82 GLY A CA 1
ATOM 629 C C . GLY A 1 82 ? 1.085 -1.273 -11.712 1.00 93.88 82 GLY A C 1
ATOM 630 O O . GLY A 1 82 ? 0.071 -1.390 -11.023 1.00 93.88 82 GLY A O 1
ATOM 631 N N . ALA A 1 83 ? 2.157 -0.608 -11.267 1.00 95.81 83 ALA A N 1
ATOM 632 C CA . ALA A 1 83 ? 2.289 -0.123 -9.891 1.00 95.81 83 ALA A CA 1
ATOM 633 C C . ALA A 1 83 ? 1.166 0.853 -9.512 1.00 95.81 83 ALA A C 1
ATOM 635 O O . ALA A 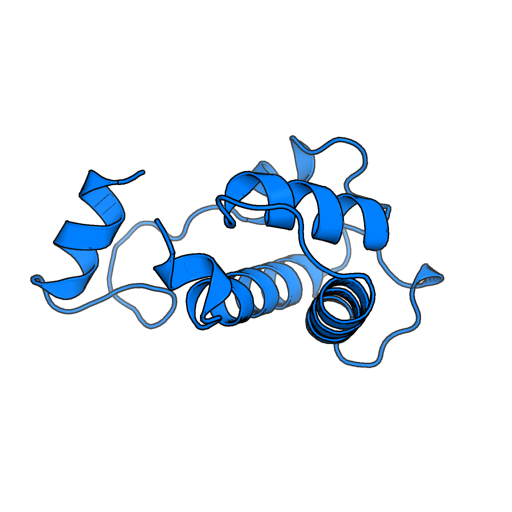1 83 ? 0.541 0.715 -8.462 1.00 95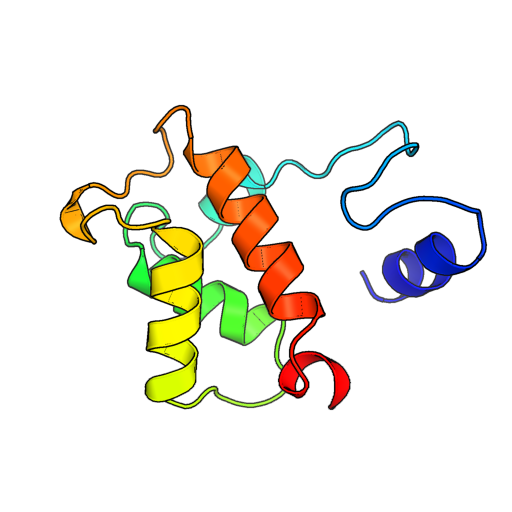.81 83 ALA A O 1
ATOM 636 N N . ALA A 1 84 ? 0.819 1.783 -10.408 1.00 94.50 84 ALA A N 1
ATOM 637 C CA . ALA A 1 84 ? -0.249 2.749 -10.160 1.00 94.50 84 ALA A CA 1
ATOM 638 C C . ALA A 1 84 ? -1.614 2.065 -9.971 1.00 94.50 84 ALA A C 1
ATOM 640 O O . ALA A 1 84 ? -2.418 2.495 -9.146 1.00 94.50 84 ALA A O 1
ATOM 641 N N . HIS A 1 85 ? -1.888 0.996 -10.722 1.00 94.31 85 HIS A N 1
ATOM 642 C CA . HIS A 1 85 ? -3.121 0.222 -10.583 1.00 94.31 85 HIS A CA 1
ATOM 643 C C . HIS A 1 85 ? -3.180 -0.485 -9.225 1.00 94.31 85 HIS A C 1
ATOM 645 O O . HIS A 1 85 ? -4.139 -0.294 -8.474 1.00 94.31 85 HIS A O 1
ATOM 651 N N . ARG A 1 86 ? -2.113 -1.213 -8.890 1.00 96.38 86 ARG A N 1
ATOM 652 C CA . ARG A 1 86 ? -1.959 -1.960 -7.637 1.00 96.38 86 ARG A CA 1
ATOM 653 C C . ARG A 1 86 ? -2.095 -1.067 -6.407 1.00 96.38 86 ARG A C 1
ATOM 655 O O . ARG A 1 86 ? -2.880 -1.361 -5.512 1.00 96.38 86 ARG A O 1
ATOM 662 N N . LEU A 1 87 ? -1.439 0.094 -6.406 1.00 96.06 87 LEU A N 1
ATOM 663 C CA . LEU A 1 87 ? -1.554 1.084 -5.327 1.00 96.06 87 LEU A CA 1
ATOM 664 C C . LEU A 1 87 ? -2.986 1.596 -5.157 1.00 96.06 87 LEU A C 1
ATOM 666 O O . LEU A 1 87 ? -3.481 1.712 -4.037 1.00 96.06 87 LEU A O 1
ATOM 670 N N . ARG A 1 88 ? -3.688 1.889 -6.259 1.00 93.88 88 ARG A N 1
ATOM 671 C CA . ARG A 1 88 ? -5.097 2.311 -6.192 1.00 93.88 88 ARG A CA 1
ATOM 672 C C . ARG A 1 88 ? -5.968 1.210 -5.603 1.00 93.88 88 ARG A C 1
ATOM 674 O O . ARG A 1 88 ? -6.844 1.509 -4.795 1.00 93.88 88 ARG A O 1
ATOM 681 N N . ASN A 1 89 ? -5.749 -0.041 -5.996 1.00 93.56 89 ASN A N 1
ATOM 682 C CA . ASN A 1 89 ? -6.498 -1.178 -5.471 1.00 93.56 89 ASN A CA 1
ATOM 683 C C . ASN A 1 89 ? -6.209 -1.416 -3.987 1.00 93.56 89 ASN A C 1
ATOM 685 O O . ASN A 1 89 ? -7.158 -1.593 -3.223 1.00 93.56 89 ASN A O 1
ATOM 689 N N . LEU A 1 90 ? -4.950 -1.302 -3.560 1.00 96.12 90 LEU A N 1
ATOM 690 C CA . LEU A 1 90 ? -4.573 -1.339 -2.149 1.00 96.12 90 LEU A CA 1
ATOM 691 C C . LEU A 1 90 ? -5.306 -0.251 -1.353 1.00 96.12 90 LEU A C 1
ATOM 693 O O . LEU A 1 90 ? -5.984 -0.558 -0.376 1.00 96.12 90 LEU A O 1
ATOM 697 N N . ILE A 1 91 ? -5.255 1.009 -1.795 1.00 93.69 91 ILE A N 1
ATOM 698 C CA . ILE A 1 91 ? -5.917 2.122 -1.095 1.00 93.69 91 ILE A CA 1
ATOM 699 C C . ILE A 1 91 ? -7.439 1.904 -1.030 1.00 93.69 91 ILE A C 1
ATOM 701 O O . ILE A 1 91 ? -8.042 2.090 0.028 1.00 93.69 91 ILE A O 1
ATOM 705 N N . LYS A 1 92 ? -8.079 1.454 -2.124 1.00 90.50 92 LYS A N 1
ATOM 706 C CA . LYS A 1 92 ? -9.506 1.059 -2.116 1.00 90.50 92 LYS A CA 1
ATOM 707 C C . LYS A 1 92 ? -9.785 0.001 -1.063 1.00 90.50 92 LYS A C 1
ATOM 709 O O . LYS A 1 92 ? -10.798 0.076 -0.370 1.00 90.50 92 LYS A O 1
ATOM 714 N N . TYR A 1 93 ? -8.932 -1.015 -1.011 1.00 93.12 93 TYR A N 1
ATOM 715 C CA . TYR A 1 93 ? -9.084 -2.141 -0.112 1.00 93.12 93 TYR A CA 1
ATOM 716 C C . TYR A 1 93 ? -8.961 -1.690 1.344 1.00 93.12 93 TYR A C 1
ATOM 718 O O . TYR A 1 93 ? -9.846 -2.002 2.135 1.00 93.12 93 TYR A O 1
ATOM 726 N N . MET A 1 94 ? -7.956 -0.873 1.666 1.00 93.12 94 MET A N 1
ATOM 727 C CA . MET A 1 94 ? -7.738 -0.309 3.001 1.00 93.12 94 MET A CA 1
ATOM 728 C C . MET A 1 94 ? -8.909 0.550 3.481 1.00 93.12 94 MET A C 1
ATOM 730 O O . MET A 1 94 ? -9.376 0.361 4.597 1.00 93.12 94 MET A O 1
ATOM 734 N N . ILE A 1 95 ? -9.454 1.432 2.637 1.00 89.31 95 ILE A N 1
ATOM 735 C CA . ILE A 1 95 ? -10.596 2.293 3.008 1.00 89.31 95 ILE A CA 1
ATOM 736 C C . ILE A 1 95 ? -11.861 1.473 3.328 1.00 89.31 95 ILE A C 1
ATOM 738 O O . ILE A 1 95 ? -12.733 1.917 4.072 1.00 89.31 95 ILE A O 1
ATOM 742 N N . ARG A 1 96 ? -11.980 0.259 2.778 1.00 88.88 96 ARG A N 1
ATOM 743 C CA . ARG A 1 96 ? -13.109 -0.649 3.039 1.00 88.88 96 ARG A CA 1
ATOM 744 C C . ARG A 1 96 ? -12.929 -1.496 4.300 1.00 88.88 96 ARG A C 1
ATOM 746 O O . ARG A 1 96 ? -13.849 -2.235 4.649 1.00 88.88 96 ARG A O 1
ATOM 753 N N . LYS A 1 97 ? -11.767 -1.443 4.955 1.00 88.56 97 LYS A N 1
ATOM 754 C CA . LYS A 1 97 ? -11.486 -2.237 6.152 1.00 88.56 97 LYS A CA 1
ATOM 755 C C . LYS A 1 97 ? -12.140 -1.644 7.406 1.00 88.56 97 LYS A C 1
ATOM 757 O O . LYS A 1 97 ? -12.183 -0.420 7.526 1.00 88.56 97 LYS A O 1
ATOM 762 N N . PRO A 1 98 ? -12.618 -2.477 8.352 1.00 83.06 98 PRO A N 1
ATOM 763 C CA . PRO A 1 98 ? -13.131 -1.999 9.638 1.00 83.06 98 PRO A CA 1
ATOM 764 C C . PRO A 1 98 ? -12.128 -1.125 10.392 1.00 83.06 98 PRO A C 1
ATOM 766 O O . PRO A 1 98 ? -12.521 -0.150 11.018 1.00 83.06 98 PRO A O 1
ATOM 769 N N . GLU A 1 99 ? -10.833 -1.416 10.278 1.00 86.00 99 GLU A N 1
ATOM 770 C CA . GLU A 1 99 ? -9.742 -0.645 10.875 1.00 86.00 99 GLU A CA 1
ATOM 771 C C . GLU A 1 99 ? -9.743 0.819 10.407 1.00 86.00 99 GLU A C 1
ATOM 773 O O . GLU A 1 99 ? -9.411 1.711 11.184 1.00 86.00 99 GLU A O 1
ATOM 778 N N . PHE A 1 100 ? -10.186 1.089 9.173 1.00 79.31 100 PHE A N 1
ATOM 779 C CA . PHE A 1 100 ? -10.379 2.448 8.656 1.00 79.31 100 PHE A CA 1
ATOM 780 C C . PHE A 1 100 ? -11.627 3.134 9.226 1.00 79.31 100 PHE A C 1
ATOM 782 O O . PHE A 1 100 ? -11.776 4.334 9.076 1.00 79.31 100 PHE A O 1
ATOM 789 N N . GLN A 1 101 ? -12.558 2.411 9.845 1.00 76.94 101 GLN A N 1
ATOM 790 C CA . GLN A 1 101 ? -13.795 2.971 10.408 1.00 76.94 101 GLN A CA 1
ATOM 791 C C . GLN A 1 101 ? -13.668 3.298 11.902 1.00 76.94 101 GLN A C 1
ATOM 793 O O . GLN A 1 101 ? -14.603 3.837 12.485 1.00 76.94 101 GLN A O 1
ATOM 798 N N . LEU A 1 102 ? -12.527 2.977 12.522 1.00 74.06 102 LEU A N 1
ATOM 799 C CA . LEU A 1 102 ? -12.240 3.244 13.938 1.00 74.06 102 LEU A CA 1
ATOM 800 C C . LEU A 1 102 ? -11.743 4.680 14.209 1.00 74.06 102 LEU A C 1
ATOM 802 O O . LEU A 1 102 ? -11.364 4.983 15.341 1.00 74.06 102 LEU A O 1
ATOM 806 N N . ILE A 1 103 ? -11.690 5.526 13.175 1.00 56.38 103 ILE A N 1
ATOM 807 C CA . ILE A 1 103 ? -11.320 6.956 13.242 1.00 56.38 103 ILE A CA 1
ATOM 808 C C . ILE A 1 103 ? -12.446 7.841 13.767 1.00 56.38 103 ILE A C 1
ATOM 810 O O . ILE A 1 103 ? -13.627 7.567 13.462 1.00 56.38 103 ILE A O 1
#

Solvent-accessible surface area (backbone atoms only — not comparable to full-atom values): 6242 Å² total; per-residue (Å²): 109,78,69,58,61,61,50,31,72,75,73,76,34,50,89,91,69,64,73,60,103,69,78,81,63,59,54,69,53,42,63,73,46,97,41,48,60,35,55,66,50,44,45,55,54,47,43,67,74,62,27,86,59,89,78,52,70,73,54,51,51,56,46,41,48,48,44,44,73,84,52,58,70,88,74,46,41,61,83,43,92,58,34,57,57,26,52,51,50,30,54,54,53,50,69,71,36,71,63,42,66,74,108